Protein AF-A0A316I162-F1 (afdb_monomer_lite)

Organism: NCBI:txid531938

Structure (mmCIF, N/CA/C/O backbone):
data_AF-A0A316I162-F1
#
_entry.id   AF-A0A316I162-F1
#
loop_
_atom_site.group_PDB
_atom_site.id
_atom_site.type_symbol
_atom_site.label_atom_id
_atom_site.label_alt_id
_atom_site.label_comp_id
_atom_site.label_asym_id
_atom_site.label_entity_id
_atom_site.label_seq_id
_atom_site.pdbx_PDB_ins_code
_atom_site.Cartn_x
_atom_site.Cartn_y
_atom_site.Cartn_z
_atom_site.occupancy
_atom_site.B_iso_or_equiv
_atom_site.auth_seq_id
_atom_site.auth_comp_id
_atom_site.auth_asym_id
_atom_site.auth_atom_id
_atom_site.pdbx_PDB_model_num
ATOM 1 N N . MET A 1 1 ? 8.137 15.221 5.218 1.00 28.27 1 MET A N 1
ATOM 2 C CA . MET A 1 1 ? 6.704 15.559 5.366 1.00 28.27 1 MET A CA 1
ATOM 3 C C . MET A 1 1 ? 5.915 14.451 4.690 1.00 28.27 1 MET A C 1
ATOM 5 O O . MET A 1 1 ? 6.320 14.095 3.586 1.00 28.27 1 MET A O 1
ATOM 9 N N . PRO A 1 2 ? 4.884 13.858 5.319 1.00 34.22 2 PRO A N 1
ATOM 10 C CA . PRO A 1 2 ? 4.036 12.905 4.616 1.00 34.22 2 PRO A CA 1
ATOM 11 C C . PRO A 1 2 ? 3.412 13.644 3.433 1.00 34.22 2 PRO A C 1
ATOM 13 O O . PRO A 1 2 ? 2.890 14.747 3.603 1.00 34.22 2 PRO A O 1
ATOM 16 N N . ASN A 1 3 ? 3.531 13.096 2.225 1.00 38.69 3 ASN A N 1
ATOM 17 C CA . ASN A 1 3 ? 2.754 13.633 1.118 1.00 38.69 3 ASN A CA 1
ATOM 18 C C . ASN A 1 3 ? 1.271 13.3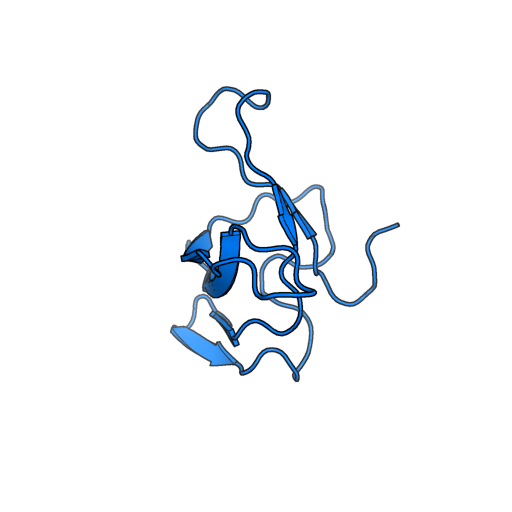73 1.433 1.00 38.69 3 ASN A C 1
ATOM 20 O O . ASN A 1 3 ? 0.929 12.360 2.045 1.00 38.69 3 ASN A O 1
ATOM 24 N N . GLY A 1 4 ? 0.376 14.273 1.030 1.00 38.66 4 GLY A N 1
ATOM 25 C CA . GLY A 1 4 ? -1.074 14.125 1.228 1.00 38.66 4 GLY A CA 1
ATOM 26 C C . GLY A 1 4 ? -1.701 12.904 0.531 1.00 38.66 4 GLY A C 1
ATOM 27 O O . GLY A 1 4 ? -2.918 12.819 0.450 1.00 38.66 4 GLY A O 1
ATOM 28 N N . HIS A 1 5 ? -0.881 11.975 0.028 1.00 52.28 5 HIS A N 1
ATOM 29 C CA . HIS A 1 5 ? -1.251 10.768 -0.701 1.00 52.28 5 HIS A CA 1
ATOM 30 C C . HIS A 1 5 ? -1.000 9.471 0.094 1.00 52.28 5 HIS A C 1
ATOM 32 O O . HIS A 1 5 ? -1.365 8.404 -0.384 1.00 52.28 5 HIS A O 1
ATOM 38 N N . GLY A 1 6 ? -0.394 9.527 1.291 1.00 48.38 6 GLY A N 1
ATOM 39 C CA . GLY A 1 6 ? -0.246 8.348 2.162 1.00 48.38 6 GLY A CA 1
ATOM 40 C C . GLY A 1 6 ? 0.623 7.229 1.567 1.00 48.38 6 GLY A C 1
ATOM 41 O O . GLY A 1 6 ? 0.297 6.052 1.702 1.00 48.38 6 GLY A O 1
ATOM 42 N N . THR A 1 7 ? 1.710 7.575 0.865 1.00 51.84 7 THR A N 1
ATOM 43 C CA . THR A 1 7 ? 2.436 6.620 -0.001 1.00 51.84 7 THR A CA 1
ATOM 44 C C . THR A 1 7 ? 3.651 5.935 0.633 1.00 51.84 7 THR A C 1
ATOM 46 O O . THR A 1 7 ? 4.418 5.266 -0.065 1.00 51.84 7 THR A O 1
ATOM 49 N N . ALA A 1 8 ? 3.897 6.122 1.929 1.00 51.91 8 ALA A N 1
ATOM 50 C CA . ALA A 1 8 ? 5.051 5.536 2.611 1.00 51.91 8 ALA A CA 1
ATOM 51 C C . ALA A 1 8 ? 4.584 4.644 3.760 1.00 51.91 8 ALA A C 1
ATOM 53 O O . ALA A 1 8 ? 4.046 5.137 4.748 1.00 51.91 8 ALA A O 1
ATOM 54 N N . ILE A 1 9 ? 4.809 3.336 3.623 1.00 55.09 9 ILE A N 1
ATOM 55 C CA . ILE A 1 9 ? 4.470 2.348 4.645 1.00 55.09 9 ILE A CA 1
ATOM 56 C C . ILE A 1 9 ? 5.776 1.708 5.108 1.00 55.09 9 ILE A C 1
ATOM 58 O O . ILE A 1 9 ? 6.417 0.945 4.382 1.00 55.09 9 ILE A O 1
ATOM 62 N N . ALA A 1 10 ? 6.188 2.034 6.330 1.00 51.03 10 ALA A N 1
ATOM 63 C CA . ALA A 1 10 ? 7.243 1.293 7.003 1.00 51.03 10 ALA A CA 1
ATOM 64 C C . ALA A 1 10 ? 6.622 0.029 7.608 1.00 51.03 10 ALA A C 1
ATOM 66 O O . ALA A 1 10 ? 5.685 0.113 8.403 1.00 51.03 10 ALA A O 1
ATOM 67 N N . PHE A 1 11 ? 7.114 -1.138 7.199 1.00 56.31 11 PHE A N 1
ATOM 68 C CA . PHE A 1 11 ? 6.736 -2.407 7.800 1.00 56.31 11 PHE A CA 1
ATOM 69 C C . PHE A 1 11 ? 7.803 -2.830 8.810 1.00 56.31 11 PHE A C 1
ATOM 71 O O . PHE A 1 11 ? 8.997 -2.621 8.603 1.00 56.31 11 PHE A O 1
ATOM 78 N N . HIS A 1 12 ? 7.352 -3.450 9.896 1.00 53.41 12 HIS A N 1
ATOM 79 C CA . HIS A 1 12 ? 8.217 -4.146 10.835 1.00 53.41 12 HIS A CA 1
ATOM 80 C C . HIS A 1 12 ? 7.759 -5.601 10.876 1.00 53.41 12 HIS A C 1
ATOM 82 O O . HIS A 1 12 ? 6.656 -5.895 11.348 1.00 53.41 12 HIS A O 1
ATOM 88 N N . GLU A 1 13 ? 8.583 -6.505 10.347 1.00 41.84 13 GLU A N 1
ATOM 89 C CA . GLU A 1 13 ? 8.347 -7.942 10.459 1.00 41.84 13 GLU A CA 1
ATOM 90 C C . GLU A 1 13 ? 8.818 -8.414 11.835 1.00 41.84 13 GLU A C 1
ATOM 92 O O . GLU A 1 13 ? 9.919 -8.918 12.001 1.00 41.84 13 GLU A O 1
ATOM 97 N N . GLY A 1 14 ? 7.999 -8.192 12.863 1.00 47.94 14 GLY A N 1
ATOM 98 C CA . GLY A 1 14 ? 8.273 -8.688 14.211 1.00 47.94 14 GLY A CA 1
ATOM 99 C C . GLY A 1 14 ? 8.349 -7.608 15.285 1.00 47.94 14 GLY A C 1
ATOM 100 O O . GLY A 1 14 ? 8.049 -6.436 15.064 1.00 47.94 14 GLY A O 1
ATOM 101 N N . ASN A 1 15 ? 8.707 -8.040 16.496 1.00 52.50 15 ASN A N 1
ATOM 102 C CA . ASN A 1 15 ? 8.779 -7.174 17.675 1.00 52.50 15 ASN A CA 1
ATOM 103 C C . ASN A 1 15 ? 10.037 -6.289 17.702 1.00 52.50 15 ASN A C 1
ATOM 105 O O . ASN A 1 15 ? 10.123 -5.413 18.562 1.00 52.50 15 ASN A O 1
ATOM 109 N N . ASP A 1 16 ? 11.000 -6.508 16.797 1.00 54.31 16 ASP A N 1
ATOM 110 C CA . ASP A 1 16 ? 12.185 -5.660 16.672 1.00 54.31 16 ASP A CA 1
ATOM 111 C C . ASP A 1 16 ? 11.946 -4.560 15.617 1.00 54.31 16 ASP A C 1
ATOM 113 O O . ASP A 1 16 ? 11.887 -4.842 14.418 1.00 54.31 16 ASP A O 1
ATOM 117 N N . PRO A 1 17 ? 11.821 -3.284 16.023 1.00 53.59 17 PRO A N 1
ATOM 118 C CA . PRO A 1 17 ? 11.630 -2.178 15.091 1.00 53.59 17 PRO A CA 1
ATOM 119 C C . PRO A 1 17 ? 12.850 -1.913 14.188 1.00 53.59 17 PRO A C 1
ATOM 121 O O . PRO A 1 17 ? 12.746 -1.096 13.273 1.00 53.59 17 PRO A O 1
ATOM 124 N N . ARG A 1 18 ? 13.996 -2.568 14.425 1.00 54.56 18 ARG A N 1
ATOM 125 C CA . ARG A 1 18 ? 15.236 -2.406 13.645 1.00 54.56 18 ARG A CA 1
ATOM 126 C C . ARG A 1 18 ? 15.333 -3.337 12.436 1.00 54.56 18 ARG A C 1
ATOM 128 O O . ARG A 1 18 ? 16.148 -3.065 11.563 1.00 54.56 18 ARG A O 1
ATOM 135 N N . ASP A 1 19 ? 14.496 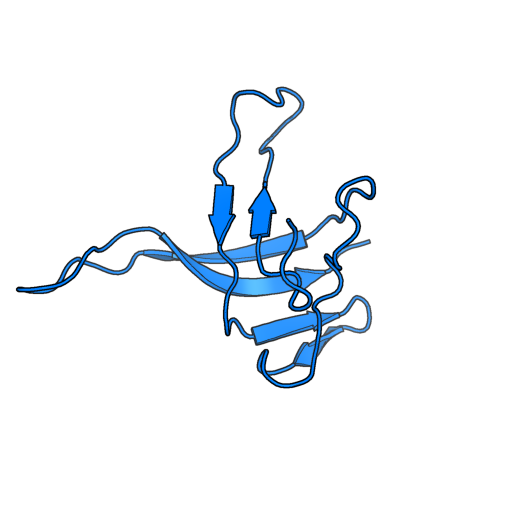-4.371 12.357 1.00 55.47 19 ASP A N 1
ATOM 136 C CA . ASP A 1 19 ? 14.578 -5.426 11.329 1.00 55.47 19 ASP A CA 1
ATOM 137 C C . ASP A 1 19 ?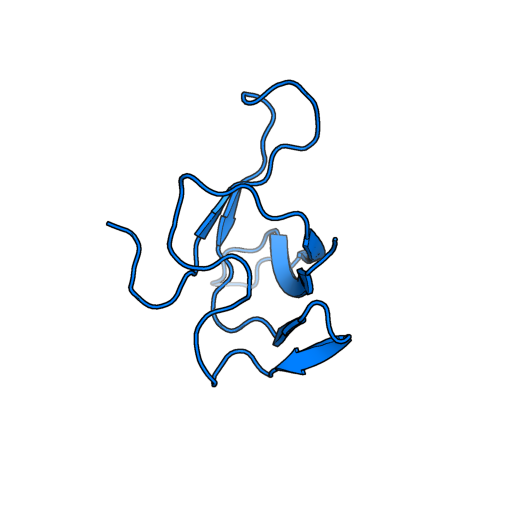 13.601 -5.204 10.148 1.00 55.47 19 ASP A C 1
ATOM 139 O O . ASP A 1 19 ? 13.197 -6.119 9.435 1.00 55.47 19 ASP A O 1
ATOM 143 N N . GLY A 1 20 ? 13.151 -3.961 9.950 1.00 56.94 20 GLY A N 1
ATOM 144 C CA . GLY A 1 20 ? 12.049 -3.637 9.041 1.00 56.94 20 GLY A CA 1
ATOM 145 C C . GLY A 1 20 ? 12.471 -3.351 7.599 1.00 56.94 20 GLY A C 1
ATOM 146 O O . GLY A 1 20 ? 13.195 -2.392 7.330 1.00 56.94 20 GLY A O 1
ATOM 147 N N . SER A 1 21 ? 11.919 -4.106 6.645 1.00 62.88 21 SER A N 1
ATOM 148 C CA . SER A 1 21 ? 11.853 -3.661 5.248 1.00 62.88 21 SER A CA 1
ATOM 149 C C . SER A 1 21 ? 10.847 -2.513 5.116 1.00 62.88 21 SER A C 1
ATOM 151 O O . SER A 1 21 ? 9.707 -2.618 5.566 1.00 62.88 21 SER A O 1
ATOM 153 N N . SER A 1 22 ? 11.240 -1.415 4.469 1.00 67.19 22 SER A N 1
ATOM 154 C CA . SER A 1 22 ? 10.319 -0.321 4.132 1.00 67.19 22 SER A CA 1
ATOM 155 C C . SER A 1 22 ? 9.924 -0.384 2.662 1.00 67.19 22 SER A C 1
ATOM 157 O O . SER A 1 22 ? 10.751 -0.667 1.793 1.00 67.19 22 SER A O 1
ATOM 159 N N . TYR A 1 23 ? 8.648 -0.118 2.381 1.00 72.38 23 TYR A N 1
ATOM 160 C CA . TYR A 1 23 ? 8.119 -0.124 1.025 1.00 72.38 23 TYR A CA 1
ATOM 161 C C . TYR A 1 23 ? 7.427 1.201 0.718 1.00 72.38 23 TYR A C 1
ATOM 163 O O . TYR A 1 23 ? 6.664 1.749 1.516 1.00 72.38 23 TYR A O 1
ATOM 171 N N . ILE A 1 24 ? 7.682 1.708 -0.483 1.00 71.06 24 ILE A N 1
ATOM 172 C CA . ILE A 1 24 ? 6.940 2.833 -1.041 1.00 71.06 24 ILE A CA 1
ATOM 173 C C . ILE A 1 24 ? 5.740 2.253 -1.790 1.00 71.06 24 ILE A C 1
ATOM 175 O O . ILE A 1 24 ? 5.909 1.430 -2.692 1.00 71.06 24 ILE A O 1
ATOM 179 N N . VAL A 1 25 ? 4.538 2.675 -1.402 1.00 71.88 25 VAL A N 1
ATOM 180 C CA . VAL A 1 25 ? 3.275 2.244 -2.008 1.00 71.88 25 VAL A CA 1
ATOM 181 C C . VAL A 1 25 ? 2.708 3.425 -2.778 1.00 71.88 25 VAL A C 1
ATOM 183 O O . VAL A 1 25 ? 2.085 4.313 -2.207 1.00 71.88 25 VAL A O 1
ATOM 186 N N . VAL A 1 26 ? 2.982 3.466 -4.080 1.00 70.56 26 VAL A N 1
ATOM 187 C CA . VAL A 1 26 ? 2.506 4.511 -4.997 1.00 70.56 26 VAL A CA 1
ATOM 188 C C . VAL A 1 26 ? 1.786 3.830 -6.152 1.00 70.56 26 VAL A C 1
ATOM 190 O O . VAL A 1 26 ? 2.373 2.968 -6.802 1.00 70.56 26 VAL A O 1
ATOM 193 N N . GLY A 1 27 ? 0.529 4.210 -6.397 1.00 71.12 27 GLY A N 1
ATOM 194 C CA . GLY A 1 27 ? -0.274 3.694 -7.514 1.00 71.12 27 GLY A CA 1
ATOM 195 C C . GLY A 1 27 ? -0.625 2.204 -7.426 1.00 71.12 27 GLY A C 1
ATOM 196 O O . GLY A 1 27 ? -1.031 1.619 -8.423 1.00 71.12 27 GLY A O 1
ATOM 197 N N . ALA A 1 28 ? -0.437 1.575 -6.264 1.00 79.81 28 ALA A N 1
ATOM 198 C CA . ALA A 1 28 ? -0.836 0.191 -6.049 1.00 79.81 28 ALA A CA 1
ATOM 199 C C . ALA A 1 28 ? -2.334 0.115 -5.738 1.00 79.81 28 ALA A C 1
ATOM 201 O O . ALA A 1 28 ? -2.849 0.920 -4.955 1.00 79.81 28 ALA A O 1
ATOM 202 N N . SER A 1 29 ? -3.009 -0.899 -6.281 1.00 86.88 29 SER A N 1
ATOM 203 C CA . SER A 1 29 ? -4.390 -1.187 -5.902 1.00 86.88 29 SER A CA 1
ATOM 204 C C . SER A 1 29 ? -4.464 -1.583 -4.43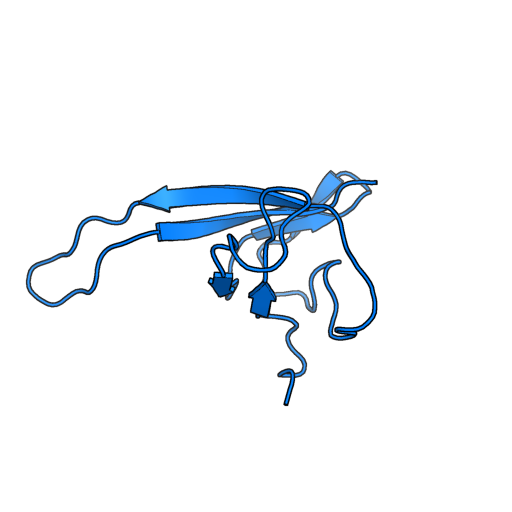1 1.00 86.88 29 SER A C 1
ATOM 206 O O . SER A 1 29 ? -3.567 -2.247 -3.899 1.00 86.88 29 SER A O 1
ATOM 208 N N . TRP A 1 30 ? -5.536 -1.204 -3.752 1.00 87.00 30 TRP A N 1
ATOM 209 C CA . TRP A 1 30 ? -5.686 -1.493 -2.337 1.00 87.00 30 TRP A CA 1
ATOM 210 C C . TRP A 1 30 ? -7.102 -1.902 -1.968 1.00 87.00 30 TRP A C 1
ATOM 212 O O . TRP A 1 30 ? -8.056 -1.446 -2.580 1.00 87.00 30 TRP A O 1
ATOM 222 N N . ALA A 1 31 ? -7.234 -2.765 -0.965 1.00 89.06 31 ALA A N 1
ATOM 223 C CA . ALA A 1 31 ? -8.521 -3.163 -0.418 1.00 89.06 31 ALA A CA 1
ATOM 224 C C . ALA A 1 31 ? -8.718 -2.616 0.993 1.00 89.06 31 ALA A C 1
ATOM 226 O O . ALA A 1 31 ? -7.845 -2.810 1.847 1.00 89.06 31 ALA A O 1
ATOM 227 N N . GLY A 1 32 ? -9.865 -1.980 1.238 1.00 85.69 32 GLY A N 1
ATOM 228 C CA . GLY A 1 32 ? -10.287 -1.540 2.565 1.00 85.69 32 GLY A CA 1
ATOM 229 C C . GLY A 1 32 ? -10.586 -2.704 3.515 1.00 85.69 32 GLY A C 1
ATOM 230 O O . GLY A 1 32 ? -10.506 -3.881 3.149 1.00 85.69 32 GLY A O 1
ATOM 231 N N . ARG A 1 33 ? -10.938 -2.382 4.768 1.00 83.00 33 ARG A N 1
ATOM 232 C CA . ARG A 1 33 ? -11.397 -3.397 5.743 1.00 83.00 33 ARG A CA 1
ATOM 233 C C . ARG A 1 33 ? -12.728 -4.033 5.331 1.00 83.00 33 ARG A C 1
ATOM 235 O O . ARG A 1 33 ? -12.992 -5.180 5.666 1.00 83.00 33 ARG A O 1
ATOM 242 N N . ASP A 1 34 ? -13.523 -3.307 4.553 1.00 84.75 34 ASP A N 1
ATOM 243 C CA . ASP A 1 34 ? -14.737 -3.783 3.883 1.00 84.75 34 ASP A CA 1
ATOM 244 C C . ASP A 1 34 ? -14.458 -4.787 2.746 1.00 84.75 34 ASP A C 1
ATOM 246 O O . ASP A 1 34 ? -15.379 -5.431 2.246 1.00 84.75 34 ASP A O 1
ATOM 250 N N . GLY A 1 35 ? -13.192 -4.952 2.350 1.00 84.12 35 GLY A N 1
ATOM 251 C CA . GLY A 1 35 ? -12.773 -5.833 1.266 1.00 84.12 35 GLY A CA 1
ATOM 252 C C . GLY A 1 35 ? -13.010 -5.269 -0.135 1.00 84.12 35 GLY A C 1
ATOM 253 O O . GLY A 1 35 ? -12.768 -5.994 -1.103 1.00 84.12 35 GLY A O 1
ATOM 254 N N . LEU A 1 36 ? -13.449 -4.013 -0.263 1.00 87.81 36 LEU A N 1
ATOM 255 C CA . LEU A 1 36 ? -13.620 -3.356 -1.556 1.00 87.81 36 LEU A CA 1
ATOM 256 C C . LEU A 1 36 ? -12.263 -2.933 -2.109 1.00 87.81 36 LEU A C 1
ATOM 258 O O . LEU A 1 36 ? -11.453 -2.344 -1.398 1.00 87.81 36 LEU A O 1
ATOM 262 N N . TRP A 1 37 ? -12.019 -3.267 -3.377 1.00 87.56 37 TRP A N 1
ATOM 263 C CA . TRP A 1 37 ? -10.788 -2.922 -4.080 1.00 87.56 37 TRP A CA 1
ATOM 264 C C . TRP A 1 37 ? -10.893 -1.550 -4.739 1.00 87.56 37 TRP A C 1
ATOM 266 O O . TRP A 1 37 ? -11.856 -1.256 -5.442 1.00 87.56 37 TRP A O 1
ATOM 276 N N . HIS A 1 38 ? -9.842 -0.765 -4.562 1.00 84.50 38 HIS A N 1
ATOM 277 C CA . HIS A 1 38 ? -9.602 0.531 -5.169 1.00 84.50 38 HIS A CA 1
ATOM 278 C C . HIS A 1 38 ? -8.355 0.422 -6.045 1.00 84.50 38 HIS A C 1
ATOM 280 O O . HIS A 1 38 ? -7.378 -0.232 -5.674 1.00 84.50 38 HIS A O 1
ATOM 286 N N . ASP A 1 39 ? -8.362 1.062 -7.205 1.00 78.19 39 ASP A N 1
ATOM 287 C CA . ASP A 1 39 ? -7.249 1.035 -8.161 1.00 78.19 39 ASP A CA 1
ATOM 288 C C . ASP A 1 39 ? -6.032 1.868 -7.718 1.00 78.19 39 ASP A C 1
ATOM 290 O O . ASP A 1 39 ? -4.956 1.745 -8.299 1.00 78.19 39 ASP A O 1
ATOM 294 N N . GLY A 1 40 ? -6.176 2.652 -6.647 1.00 69.69 40 GLY A N 1
ATOM 295 C CA . GLY A 1 40 ? -5.129 3.512 -6.107 1.00 69.69 40 GLY A CA 1
ATOM 296 C C . GLY A 1 40 ? -5.125 4.926 -6.692 1.00 69.69 40 GLY A C 1
ATOM 297 O O . GLY A 1 40 ? -4.251 5.708 -6.314 1.00 69.69 40 GLY A O 1
ATOM 298 N N . THR A 1 41 ? -6.084 5.281 -7.560 1.00 69.69 41 THR A N 1
ATOM 299 C CA . THR A 1 41 ? -6.270 6.664 -8.035 1.00 69.69 41 THR A CA 1
ATOM 300 C C . THR A 1 41 ? -7.248 7.462 -7.172 1.00 69.69 41 THR A C 1
ATOM 302 O O . THR A 1 41 ? -7.117 8.681 -7.073 1.00 69.69 41 THR A O 1
ATOM 305 N N . ASP A 1 42 ? -8.162 6.782 -6.474 1.00 61.97 42 ASP A N 1
ATOM 306 C CA . ASP A 1 42 ? -9.325 7.395 -5.807 1.00 61.97 42 ASP A CA 1
ATOM 307 C C . ASP A 1 42 ? -9.106 7.814 -4.337 1.00 61.97 42 ASP A C 1
ATOM 309 O O . ASP A 1 42 ? -10.007 7.744 -3.501 1.00 61.97 42 ASP A O 1
ATOM 313 N N . GLY A 1 43 ? -7.912 8.310 -4.004 1.00 63.16 43 GLY A N 1
ATOM 314 C CA . GLY A 1 43 ? -7.620 8.893 -2.687 1.00 63.16 43 GLY A CA 1
ATOM 315 C C . GLY A 1 43 ? -6.769 8.015 -1.757 1.00 63.16 43 GLY A C 1
ATOM 316 O O . GLY A 1 43 ? -6.180 7.023 -2.191 1.00 63.16 43 GLY A O 1
ATOM 317 N N . PRO A 1 44 ? -6.607 8.427 -0.483 1.00 68.75 44 PRO A N 1
ATOM 318 C CA . PRO A 1 44 ? -5.643 7.814 0.425 1.00 68.75 44 PRO A CA 1
ATOM 319 C C . PRO A 1 44 ? -6.066 6.400 0.838 1.00 68.75 44 PRO A C 1
ATOM 321 O O . PRO A 1 44 ? -7.234 6.141 1.122 1.00 68.75 44 PRO A O 1
ATOM 324 N N . THR A 1 45 ? -5.092 5.492 0.932 1.00 75.25 45 THR A N 1
ATOM 325 C CA . THR A 1 45 ? -5.316 4.144 1.481 1.00 75.25 45 THR A CA 1
ATOM 326 C C . THR A 1 45 ? -5.684 4.201 2.971 1.00 75.25 45 THR A C 1
ATOM 328 O O . THR A 1 45 ? -5.467 5.213 3.641 1.00 75.25 45 THR A O 1
ATOM 331 N N . CYS A 1 46 ? -6.143 3.083 3.545 1.00 77.69 46 CYS A N 1
ATOM 332 C CA . CYS A 1 46 ? -6.397 2.974 4.991 1.00 77.69 46 CYS A CA 1
ATOM 333 C C . CYS A 1 46 ? -5.166 3.218 5.883 1.00 77.69 46 CYS A C 1
ATOM 335 O O . CYS A 1 46 ? -5.312 3.390 7.091 1.00 77.69 46 CYS A O 1
ATOM 337 N N . VAL A 1 47 ? -3.952 3.183 5.321 1.00 76.69 47 VAL A N 1
ATOM 338 C CA . VAL A 1 47 ? -2.728 3.472 6.078 1.00 76.69 47 VAL A CA 1
ATOM 339 C C . VAL A 1 47 ? -2.597 4.973 6.351 1.00 76.69 47 VAL A C 1
ATOM 341 O O . VAL A 1 47 ? -1.873 5.364 7.260 1.00 76.69 47 VAL A O 1
ATOM 344 N N . GLY A 1 48 ? -3.404 5.798 5.672 1.00 71.12 48 GLY A N 1
ATOM 345 C CA . GLY A 1 48 ? -3.576 7.210 5.977 1.00 71.12 48 GLY A CA 1
ATOM 346 C C . GLY A 1 48 ? -2.270 7.998 5.900 1.00 71.12 48 GLY A C 1
ATOM 347 O O . GLY A 1 48 ? -1.280 7.575 5.306 1.00 71.12 48 GLY A O 1
ATOM 348 N N . THR A 1 49 ? -2.281 9.190 6.488 1.00 69.44 49 THR A N 1
ATOM 349 C CA . THR A 1 49 ? -1.100 10.061 6.606 1.00 69.44 49 THR A CA 1
ATOM 350 C C . THR A 1 49 ? -0.635 10.237 8.051 1.00 69.44 49 THR A C 1
ATOM 352 O O . THR A 1 49 ? 0.413 10.841 8.284 1.00 69.44 49 THR A O 1
ATOM 355 N N . ASP A 1 50 ? -1.392 9.714 9.020 1.00 71.31 50 ASP A N 1
ATOM 356 C CA . ASP A 1 50 ? -1.040 9.756 10.435 1.00 71.31 50 ASP A CA 1
ATOM 357 C C . ASP A 1 50 ? -0.016 8.667 10.768 1.00 71.31 50 ASP A C 1
ATOM 359 O O . ASP A 1 50 ? -0.340 7.494 10.941 1.00 71.31 50 ASP A O 1
ATOM 363 N N . THR A 1 51 ? 1.239 9.084 10.907 1.00 69.00 51 THR A N 1
ATOM 364 C CA . THR A 1 51 ? 2.364 8.199 11.224 1.00 69.00 51 THR A CA 1
ATOM 365 C C . THR A 1 51 ? 2.386 7.725 12.680 1.00 69.00 51 THR A C 1
ATOM 367 O O . THR A 1 51 ? 3.266 6.947 13.044 1.00 69.00 51 THR A O 1
ATOM 370 N N . THR A 1 52 ? 1.484 8.214 13.539 1.00 71.50 52 THR A N 1
ATOM 371 C CA . THR A 1 52 ? 1.376 7.767 14.939 1.00 71.50 52 THR A CA 1
ATOM 372 C C . THR A 1 52 ? 0.467 6.548 15.093 1.00 71.50 52 THR A C 1
ATOM 374 O O . THR A 1 52 ? 0.599 5.795 16.061 1.00 71.50 52 THR A O 1
ATOM 377 N N . THR A 1 53 ? -0.398 6.303 14.108 1.00 71.75 53 THR A N 1
ATOM 378 C CA . THR A 1 53 ? -1.312 5.164 14.086 1.00 71.75 53 THR A CA 1
ATOM 379 C C . THR A 1 53 ? -0.656 3.966 13.399 1.00 71.75 53 THR A C 1
ATOM 381 O O . THR A 1 53 ? -0.131 4.061 12.291 1.00 71.75 53 THR A O 1
ATOM 384 N N . LYS A 1 54 ? -0.691 2.799 14.054 1.00 73.88 54 LYS A N 1
ATOM 385 C CA . LYS A 1 54 ? -0.242 1.538 13.450 1.00 73.88 54 LYS A CA 1
ATOM 386 C C . LYS A 1 54 ? -1.409 0.872 12.732 1.00 73.88 54 LYS A C 1
ATOM 388 O O . LYS A 1 54 ? -2.399 0.518 13.367 1.00 73.88 54 LYS A O 1
ATOM 393 N N . THR A 1 55 ? -1.248 0.632 11.435 1.00 77.25 55 THR A N 1
ATOM 394 C CA . THR A 1 55 ? -2.251 -0.053 10.614 1.00 77.25 55 THR A CA 1
ATOM 395 C C . THR A 1 55 ? -1.724 -1.410 10.182 1.00 77.25 55 THR A C 1
ATOM 397 O O . THR A 1 55 ? -0.660 -1.515 9.571 1.00 77.25 55 THR A O 1
ATOM 400 N N . ARG A 1 56 ? -2.470 -2.470 10.499 1.00 80.06 56 ARG A N 1
ATOM 401 C CA . ARG A 1 56 ? -2.127 -3.821 10.068 1.00 80.06 56 ARG A CA 1
ATOM 402 C C . ARG A 1 56 ? -2.565 -4.023 8.621 1.00 80.06 56 ARG A C 1
ATOM 404 O O . ARG A 1 56 ? -3.711 -3.757 8.269 1.00 80.06 56 ARG A O 1
ATOM 411 N N . VAL A 1 57 ? -1.657 -4.512 7.782 1.00 84.00 57 VAL A N 1
ATOM 412 C CA . VAL A 1 57 ? -1.924 -4.746 6.358 1.00 84.00 57 VAL A CA 1
ATOM 413 C C . VAL A 1 57 ? -1.292 -6.048 5.882 1.00 84.00 57 VAL A C 1
ATOM 415 O O . VAL A 1 57 ? -0.340 -6.552 6.477 1.00 84.00 57 VAL A O 1
ATOM 418 N N . ARG A 1 58 ? -1.812 -6.586 4.780 1.00 85.94 58 ARG A N 1
ATOM 419 C CA . ARG A 1 58 ? -1.157 -7.606 3.959 1.00 85.94 58 ARG A CA 1
ATOM 420 C C . ARG A 1 58 ? -0.696 -6.960 2.659 1.00 85.94 58 ARG A C 1
ATOM 422 O O . ARG A 1 58 ? -1.477 -6.255 2.025 1.00 85.94 58 ARG A O 1
ATOM 429 N N . LEU A 1 59 ? 0.539 -7.230 2.251 1.00 86.31 59 LEU A N 1
ATOM 430 C CA . LEU A 1 59 ? 1.107 -6.721 1.005 1.00 86.31 59 LEU A CA 1
ATOM 431 C C . LEU A 1 59 ? 1.248 -7.842 -0.024 1.00 86.31 59 LEU A C 1
ATOM 433 O O . LEU A 1 59 ? 1.706 -8.938 0.299 1.00 86.31 59 LEU A O 1
ATOM 437 N N . GLY A 1 60 ? 0.896 -7.538 -1.268 1.00 89.12 60 GLY A N 1
ATOM 438 C CA . GLY A 1 60 ? 1.323 -8.296 -2.434 1.00 89.12 60 GLY A CA 1
ATOM 439 C C . GLY A 1 60 ? 2.605 -7.699 -2.978 1.00 89.12 60 GLY A C 1
ATOM 440 O O . GLY A 1 60 ? 2.567 -6.639 -3.601 1.00 89.12 60 GLY A O 1
ATOM 441 N N . ILE A 1 61 ? 3.733 -8.365 -2.745 1.00 87.88 61 ILE A N 1
ATOM 442 C CA . ILE A 1 61 ? 5.040 -7.919 -3.234 1.00 87.88 61 ILE A CA 1
ATOM 443 C C . ILE A 1 61 ? 5.401 -8.734 -4.471 1.00 87.88 61 ILE A C 1
ATOM 445 O O . ILE A 1 61 ? 5.395 -9.963 -4.438 1.00 87.88 61 ILE A O 1
ATOM 449 N N . VAL A 1 62 ? 5.743 -8.046 -5.556 1.00 87.44 62 VAL A N 1
ATOM 450 C CA . VAL A 1 62 ? 6.331 -8.651 -6.753 1.00 87.44 62 VAL A CA 1
ATOM 451 C C . VAL A 1 62 ? 7.793 -8.250 -6.858 1.00 87.44 62 VAL A C 1
ATOM 453 O O . VAL A 1 62 ? 8.170 -7.127 -6.521 1.00 87.44 62 VAL A O 1
ATOM 456 N N . TYR A 1 63 ? 8.627 -9.172 -7.329 1.00 87.88 63 TYR A N 1
ATOM 457 C CA . TYR A 1 63 ? 10.026 -8.890 -7.621 1.00 87.88 63 TYR A CA 1
ATOM 458 C C . TYR A 1 63 ? 10.169 -8.589 -9.105 1.00 87.88 63 TYR A C 1
ATOM 460 O O . TYR A 1 63 ? 9.992 -9.466 -9.950 1.00 87.88 63 TYR A O 1
ATOM 468 N N . VAL A 1 64 ? 10.475 -7.336 -9.425 1.00 84.56 64 VAL A N 1
ATOM 469 C CA . VAL A 1 64 ? 10.696 -6.917 -10.807 1.00 84.56 64 VAL A CA 1
ATOM 470 C C . VAL A 1 64 ? 12.157 -7.170 -11.143 1.00 84.56 64 VAL A C 1
ATOM 472 O O . VAL A 1 64 ? 13.053 -6.676 -10.456 1.00 84.56 64 VAL A O 1
ATOM 475 N N . GLN A 1 65 ? 12.412 -7.954 -12.187 1.00 88.38 65 GLN A N 1
ATOM 476 C CA . GLN A 1 65 ? 13.774 -8.126 -12.680 1.00 88.38 65 GLN A CA 1
ATOM 477 C C . GLN A 1 65 ? 14.269 -6.809 -13.297 1.00 88.38 65 GLN A C 1
ATOM 479 O O . GLN A 1 65 ? 13.507 -6.146 -14.005 1.00 88.38 65 GLN A O 1
ATOM 484 N N . PRO A 1 66 ? 15.524 -6.405 -13.039 1.00 84.19 66 PRO A N 1
ATOM 485 C CA . PRO A 1 66 ? 16.095 -5.235 -13.690 1.00 84.19 66 PRO A CA 1
ATOM 486 C C . PRO A 1 66 ? 16.151 -5.454 -15.208 1.00 84.19 66 PRO A C 1
ATOM 488 O O . PRO A 1 66 ? 16.661 -6.468 -15.684 1.00 84.19 66 PRO A O 1
ATOM 491 N N . GLY A 1 67 ? 15.612 -4.499 -15.968 1.00 82.06 67 GLY A N 1
ATOM 492 C CA . GLY A 1 67 ? 15.793 -4.427 -17.419 1.00 82.06 67 GLY A CA 1
ATOM 493 C C . GLY A 1 67 ? 17.127 -3.769 -17.791 1.00 82.06 67 GLY A C 1
ATOM 494 O O . GLY A 1 67 ? 17.882 -3.351 -16.919 1.00 82.06 67 GLY A O 1
ATOM 495 N N . ARG A 1 68 ? 17.396 -3.606 -19.096 1.00 75.19 68 ARG A N 1
ATOM 496 C CA . ARG A 1 68 ? 18.651 -3.005 -19.608 1.00 75.19 68 ARG A CA 1
ATOM 497 C C . ARG A 1 68 ? 18.950 -1.594 -19.074 1.00 75.19 68 ARG A C 1
ATOM 499 O O . ARG A 1 68 ? 20.113 -1.225 -19.008 1.00 75.19 68 ARG A O 1
ATOM 506 N N . GLU A 1 69 ? 17.923 -0.845 -18.679 1.00 72.44 69 GLU A N 1
ATOM 507 C CA . GLU A 1 69 ? 18.033 0.529 -18.156 1.00 72.44 69 GLU A CA 1
ATOM 508 C C . GLU A 1 69 ? 17.350 0.700 -16.783 1.00 72.44 69 GLU A C 1
ATOM 510 O O . GLU A 1 69 ? 17.203 1.813 -16.286 1.00 72.44 69 GLU A O 1
ATOM 515 N N . GLY A 1 70 ? 16.883 -0.392 -16.164 1.00 68.44 70 GLY A N 1
ATOM 516 C CA . GLY A 1 70 ? 15.951 -0.331 -15.036 1.00 68.44 70 GLY A CA 1
ATOM 517 C C . GLY A 1 70 ? 16.519 -0.842 -13.717 1.00 68.44 70 GLY A C 1
ATOM 518 O O . GLY A 1 70 ? 17.238 -1.838 -13.671 1.00 68.44 70 GLY A O 1
ATOM 519 N N . VAL A 1 71 ? 16.100 -0.214 -12.617 1.00 73.94 71 VAL A N 1
ATOM 520 C CA . VAL A 1 71 ? 16.322 -0.728 -11.259 1.00 73.94 71 VAL A CA 1
ATOM 521 C C . VAL A 1 71 ? 15.230 -1.749 -10.935 1.00 73.94 71 VAL A C 1
ATOM 523 O O . VAL A 1 71 ? 14.056 -1.395 -10.795 1.00 73.94 71 VAL A O 1
ATOM 526 N N . GLY A 1 72 ? 15.621 -3.019 -10.826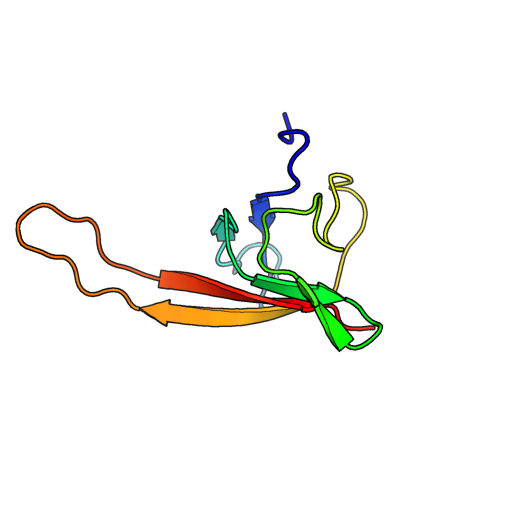 1.00 79.94 72 GLY A N 1
ATOM 527 C CA . GLY A 1 72 ? 14.759 -4.096 -10.342 1.00 79.94 72 GLY A CA 1
ATOM 528 C C . GLY A 1 72 ? 14.535 -4.036 -8.828 1.00 79.94 72 GLY A C 1
ATOM 529 O O . GLY A 1 72 ? 14.918 -3.080 -8.154 1.00 79.94 72 GLY A O 1
ATOM 530 N N . GLY A 1 73 ? 13.923 -5.081 -8.284 1.00 83.44 73 GLY A N 1
ATOM 531 C CA . GLY A 1 73 ? 13.705 -5.242 -6.849 1.00 83.44 73 GLY A CA 1
ATOM 532 C C . GLY A 1 73 ? 12.231 -5.358 -6.466 1.00 83.44 73 GLY A C 1
ATOM 533 O O . GLY A 1 73 ? 11.359 -5.470 -7.336 1.00 83.44 73 GLY A O 1
ATOM 534 N N . PRO A 1 74 ? 11.940 -5.353 -5.157 1.00 83.56 74 PRO A N 1
ATOM 535 C CA . PRO A 1 74 ? 10.586 -5.522 -4.672 1.00 83.56 74 PRO A CA 1
ATOM 536 C C . PRO A 1 74 ? 9.738 -4.283 -4.976 1.00 83.56 74 PRO A C 1
ATOM 538 O O . PRO A 1 74 ? 10.161 -3.132 -4.802 1.00 83.56 74 PRO A O 1
ATOM 541 N N . ARG A 1 75 ? 8.510 -4.532 -5.423 1.00 82.75 75 ARG A N 1
ATOM 542 C CA . ARG A 1 75 ? 7.469 -3.531 -5.654 1.00 82.75 75 ARG A CA 1
ATOM 543 C C . ARG A 1 75 ? 6.170 -4.022 -5.041 1.00 82.75 75 ARG A C 1
ATOM 545 O O . ARG A 1 75 ? 5.846 -5.205 -5.129 1.00 82.75 75 ARG A O 1
ATOM 552 N N . VAL A 1 76 ? 5.428 -3.112 -4.424 1.00 84.94 76 VAL A N 1
ATOM 553 C CA . VAL A 1 76 ? 4.089 -3.416 -3.917 1.00 84.94 76 VAL A CA 1
ATOM 554 C C . VAL A 1 76 ? 3.125 -3.360 -5.095 1.00 84.94 76 VAL A C 1
ATOM 556 O O . VAL A 1 76 ? 2.937 -2.303 -5.686 1.00 84.94 76 VAL A O 1
ATOM 559 N N . ALA A 1 77 ? 2.556 -4.509 -5.449 1.00 87.12 77 ALA A N 1
ATOM 560 C CA . ALA A 1 77 ? 1.541 -4.629 -6.492 1.00 87.12 77 ALA A CA 1
ATOM 561 C C . ALA A 1 77 ? 0.145 -4.331 -5.932 1.00 87.12 77 ALA A C 1
ATOM 563 O O . ALA A 1 77 ? -0.688 -3.746 -6.619 1.00 87.12 77 ALA A O 1
ATOM 564 N N . TRP A 1 78 ? -0.098 -4.723 -4.678 1.00 88.31 78 TRP A N 1
ATOM 565 C CA . TRP A 1 78 ? -1.343 -4.433 -3.982 1.00 88.31 78 TRP A CA 1
ATOM 566 C C . TRP A 1 78 ? -1.188 -4.421 -2.459 1.00 88.31 78 TRP A C 1
ATOM 568 O O . TRP A 1 78 ? -0.236 -4.978 -1.904 1.00 88.31 78 TRP A O 1
ATOM 578 N N . LEU A 1 79 ? -2.166 -3.825 -1.779 1.00 88.56 79 LEU A N 1
ATOM 579 C CA . LEU A 1 79 ? -2.286 -3.791 -0.321 1.00 88.56 79 LEU A CA 1
ATOM 580 C C . LEU A 1 79 ? -3.694 -4.207 0.120 1.00 88.56 79 LEU A C 1
ATOM 582 O O . LEU A 1 79 ? -4.678 -3.861 -0.516 1.00 88.56 79 LEU A O 1
ATOM 586 N N . ARG A 1 80 ? -3.818 -4.928 1.233 1.00 89.38 80 ARG A N 1
ATOM 587 C CA . ARG A 1 80 ? -5.104 -5.192 1.888 1.00 89.38 80 ARG A CA 1
ATOM 588 C C . ARG A 1 80 ? -5.044 -4.783 3.348 1.00 89.38 80 ARG A C 1
ATOM 590 O O . ARG A 1 80 ? -4.196 -5.274 4.091 1.00 89.38 80 ARG A O 1
ATOM 597 N N . CYS A 1 81 ? -5.967 -3.926 3.748 1.00 86.31 81 CYS A N 1
ATOM 598 C CA . CYS A 1 81 ? -6.143 -3.509 5.128 1.00 86.31 81 CYS A CA 1
ATOM 599 C C . CYS A 1 81 ? -6.705 -4.662 5.953 1.00 86.31 81 CYS A C 1
ATOM 601 O O . CYS A 1 81 ? -7.599 -5.381 5.504 1.00 86.31 81 CYS A O 1
ATOM 603 N N . LEU A 1 82 ? -6.148 -4.854 7.143 1.00 83.50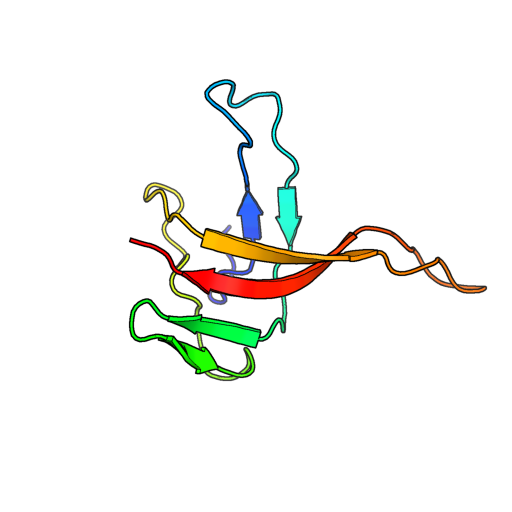 82 LEU A N 1
ATOM 604 C CA . LEU A 1 82 ? -6.591 -5.859 8.097 1.00 83.50 82 LEU A CA 1
ATOM 605 C C . LEU A 1 82 ? -7.154 -5.165 9.343 1.00 83.50 82 LEU A C 1
ATOM 607 O O . LEU A 1 82 ? -6.956 -3.958 9.541 1.00 83.50 82 LEU A O 1
ATOM 611 N N . ASP A 1 83 ? -7.859 -5.950 10.151 1.00 78.06 83 ASP A N 1
ATOM 612 C CA . ASP A 1 83 ? -8.265 -5.567 11.503 1.00 78.06 83 ASP A CA 1
ATOM 613 C C . ASP A 1 83 ? -7.069 -5.576 12.471 1.00 78.06 83 ASP A C 1
ATOM 615 O O . ASP A 1 83 ? -6.214 -6.503 12.394 1.00 78.06 83 ASP A O 1
#

Radius of gyration: 13.41 Å; chains: 1; bounding box: 33×24×37 Å

Foldseek 3Di:
DQDQALFWDWDDPDPDSVRTDTAGHAQAWEAEQVRDIDRSPPGHDPSGRPPVDDWDKDFDWDWADADPPGDTGIHTNYMYTHD

Secondary structure (DSSP, 8-state):
---TT--EEE--SSS-TTSPPEEE-SS-EEE-TT--EE-S-SS--TT-S-TTS---EEEEEEEEPP-TT---EEEEEEEEE--

pLDDT: mean 71.74, std 15.08, range [28.27, 89.38]

Sequence (83 aa):
MPNGHGTAIAFHEGNDPRDGSSYIVVGASWAGRDGLWHDGTDGPTCVGTDTTTKTRVRLGIVYVQPGREGVGGPRVAWLRCLD